Protein AF-A0A4R2IQY4-F1 (afdb_monomer_lite)

InterPro domains:
  IPR032716 Biotin-dependent acetyl-/propionyl-coenzyme A carboxylase epsilon subunit [PF13822] (5-61)

Organism: NCBI:txid2512217

Sequence (67 aa):
MTDILKVVKGDPTPEELAALVTVVAARSAAAVPAAGPERASNWATYWRNAGQPLRPGPGQWRASAHP

Foldseek 3Di:
DDDPDDDPDDDDDPVRVVVVVVVVVVVVPDDDPPDDPQDQACCSVVVVCVPPDDDDDPCNVVSNPGD

Radius of gyration: 18.37 Å; chains: 1; bounding box: 40×29×43 Å

pLDDT: mean 84.28, std 10.78, range [50.78, 98.38]

Structure (mmCIF, N/CA/C/O backbone):
data_AF-A0A4R2IQY4-F1
#
_entry.id   AF-A0A4R2IQY4-F1
#
loop_
_atom_site.group_PDB
_atom_site.id
_atom_site.type_symbol
_atom_site.label_atom_id
_atom_site.label_alt_id
_atom_site.label_comp_id
_atom_site.label_asym_id
_atom_site.label_entity_id
_atom_site.label_seq_id
_atom_site.pdbx_PDB_ins_code
_atom_site.Cartn_x
_atom_site.Cartn_y
_atom_site.Cartn_z
_atom_site.occupancy
_atom_site.B_iso_or_equiv
_atom_site.auth_seq_id
_atom_site.auth_comp_id
_atom_site.auth_asym_id
_atom_site.auth_atom_id
_atom_site.pdbx_PDB_model_num
ATOM 1 N N . MET A 1 1 ? -17.308 5.064 -5.909 1.00 50.78 1 MET A N 1
ATOM 2 C CA . MET A 1 1 ? -16.771 5.600 -4.645 1.00 50.78 1 MET A CA 1
ATOM 3 C C . MET A 1 1 ? -15.601 4.705 -4.290 1.00 50.78 1 MET A C 1
ATOM 5 O O . MET A 1 1 ? -15.811 3.510 -4.149 1.00 50.78 1 MET A O 1
ATOM 9 N N . THR A 1 2 ? -14.375 5.212 -4.374 1.00 66.75 2 THR A N 1
ATOM 10 C CA . THR A 1 2 ? -13.174 4.377 -4.230 1.00 66.75 2 THR A CA 1
ATOM 11 C C . THR A 1 2 ? -12.867 4.241 -2.746 1.00 66.75 2 THR A C 1
ATOM 13 O O . THR A 1 2 ? -12.459 5.218 -2.125 1.00 66.75 2 THR A O 1
ATOM 16 N N . ASP A 1 3 ? -13.100 3.062 -2.173 1.00 78.44 3 ASP A N 1
ATOM 17 C CA . ASP A 1 3 ? -12.689 2.787 -0.796 1.00 78.44 3 ASP A CA 1
ATOM 18 C C . ASP A 1 3 ? -11.160 2.732 -0.721 1.00 78.44 3 ASP A C 1
ATOM 20 O O . ASP A 1 3 ? -10.509 2.025 -1.492 1.00 78.44 3 ASP A O 1
ATOM 24 N N . ILE A 1 4 ? -10.583 3.506 0.200 1.00 81.38 4 ILE A N 1
ATOM 25 C CA . ILE A 1 4 ? -9.128 3.699 0.318 1.00 81.38 4 ILE A CA 1
ATOM 26 C C . ILE A 1 4 ? -8.474 2.528 1.076 1.00 81.38 4 ILE A C 1
ATOM 28 O O . ILE A 1 4 ? -7.296 2.237 0.877 1.00 81.38 4 ILE A O 1
ATOM 32 N N . LEU A 1 5 ? -9.230 1.825 1.930 1.00 88.06 5 LEU A N 1
ATOM 33 C CA . LEU A 1 5 ? -8.755 0.671 2.694 1.00 88.06 5 LEU A CA 1
ATOM 34 C C . LEU A 1 5 ? -9.936 -0.208 3.136 1.00 88.06 5 LEU A C 1
ATOM 36 O O . LEU A 1 5 ? -10.974 0.310 3.540 1.00 88.06 5 LEU A O 1
ATOM 40 N N . LYS A 1 6 ? -9.779 -1.537 3.084 1.00 93.44 6 LYS A N 1
ATOM 41 C CA . LYS A 1 6 ? -10.804 -2.505 3.505 1.00 93.44 6 LYS A CA 1
ATOM 42 C C . LYS A 1 6 ? -10.173 -3.690 4.233 1.00 93.44 6 LYS A C 1
ATOM 44 O O . LYS A 1 6 ? -9.243 -4.306 3.717 1.00 93.44 6 LYS A O 1
ATOM 49 N N . VAL A 1 7 ? -10.729 -4.055 5.389 1.00 94.31 7 VAL A N 1
ATOM 50 C CA . VAL A 1 7 ? -10.398 -5.312 6.076 1.00 94.31 7 VAL A CA 1
ATOM 51 C C . VAL A 1 7 ? -11.129 -6.452 5.366 1.00 94.31 7 VAL A C 1
ATOM 53 O O . VAL A 1 7 ? -12.356 -6.497 5.339 1.00 94.31 7 VAL A O 1
ATOM 56 N N . VAL A 1 8 ? -10.377 -7.350 4.728 1.00 97.12 8 VAL A N 1
ATOM 57 C CA . VAL A 1 8 ? -10.938 -8.496 3.983 1.00 97.12 8 VAL A CA 1
ATOM 58 C C . VAL A 1 8 ? -11.008 -9.757 4.853 1.00 97.12 8 VAL A C 1
ATOM 60 O O . VAL A 1 8 ? -11.818 -10.643 4.594 1.00 97.12 8 VAL A O 1
ATOM 63 N N . LYS A 1 9 ? -10.166 -9.848 5.889 1.00 95.69 9 LYS A N 1
ATOM 64 C CA . LYS A 1 9 ? -10.086 -10.985 6.812 1.00 95.69 9 LYS A CA 1
ATOM 65 C C . LYS A 1 9 ? -9.571 -10.523 8.180 1.00 95.69 9 LYS A C 1
ATOM 67 O O . LYS A 1 9 ? -8.672 -9.689 8.225 1.00 95.69 9 LYS A O 1
ATOM 72 N N . GLY A 1 10 ? -10.080 -11.140 9.250 1.00 96.31 10 GLY A N 1
ATOM 73 C CA . GLY A 1 10 ? -9.748 -10.813 10.642 1.00 96.31 10 GLY A CA 1
ATOM 74 C C . GLY A 1 10 ? -10.740 -9.830 11.265 1.00 96.31 10 GLY A C 1
ATOM 75 O O . GLY A 1 10 ? -11.536 -9.230 10.547 1.00 96.31 10 GLY A O 1
ATOM 76 N N . ASP A 1 11 ? -10.680 -9.695 12.587 1.00 96.75 11 ASP A N 1
ATOM 77 C CA . ASP A 1 11 ? -11.491 -8.759 13.375 1.00 96.75 11 ASP A CA 1
ATOM 78 C C . ASP A 1 11 ? -10.549 -7.925 14.258 1.00 96.75 11 ASP A C 1
ATOM 80 O O . ASP A 1 11 ? -10.300 -8.295 15.407 1.00 96.75 11 ASP A O 1
ATOM 84 N N . PRO A 1 12 ? -9.879 -6.904 13.684 1.00 96.81 12 PRO A N 1
ATOM 85 C CA . PRO A 1 12 ? -8.925 -6.098 14.430 1.00 96.81 12 PRO A CA 1
ATOM 86 C C . PRO A 1 12 ? -9.648 -5.281 15.494 1.00 96.81 12 PRO A C 1
ATOM 88 O O . PRO A 1 12 ? -10.743 -4.760 15.254 1.00 96.81 12 PRO A O 1
ATOM 91 N N . THR A 1 13 ? -9.004 -5.093 16.641 1.00 98.38 13 THR A N 1
ATOM 92 C CA . THR A 1 13 ? -9.543 -4.164 17.636 1.00 98.38 13 THR A CA 1
ATOM 93 C C . THR A 1 13 ? -9.524 -2.727 17.088 1.00 98.38 13 THR A C 1
ATOM 95 O O . THR A 1 13 ? -8.769 -2.416 16.152 1.00 98.38 13 THR A O 1
ATOM 98 N N . PRO A 1 14 ? -10.330 -1.806 17.649 1.00 97.56 14 PRO A N 1
ATOM 99 C CA . PRO A 1 14 ? -10.307 -0.399 17.246 1.00 97.56 14 PRO A CA 1
ATOM 100 C C . PRO A 1 14 ? -8.905 0.224 17.311 1.00 97.56 14 PRO A C 1
ATOM 102 O O . PRO A 1 14 ? -8.537 1.023 16.448 1.00 97.56 14 PRO A O 1
ATOM 105 N N . GLU A 1 15 ? -8.106 -0.171 18.301 1.00 98.12 15 GLU A N 1
ATOM 106 C CA . GLU A 1 15 ? -6.740 0.309 18.510 1.00 98.12 15 GLU A CA 1
ATOM 107 C C . GLU A 1 15 ? -5.793 -0.195 17.415 1.00 98.12 15 GLU A C 1
ATOM 109 O O . GLU A 1 15 ? -4.987 0.572 16.884 1.00 98.12 15 GLU A O 1
ATOM 114 N N . GLU A 1 16 ? -5.910 -1.466 17.030 1.00 98.06 16 GLU A N 1
ATOM 115 C CA . GLU A 1 16 ? -5.117 -2.057 15.950 1.00 98.06 16 GLU A CA 1
ATOM 116 C C . GLU A 1 16 ? -5.449 -1.416 14.599 1.00 98.06 16 GLU A C 1
ATOM 118 O O . GLU A 1 16 ? -4.549 -1.079 13.821 1.00 98.06 16 GLU A O 1
ATOM 123 N N . LEU A 1 17 ? -6.737 -1.182 14.331 1.00 96.94 17 LEU A N 1
ATOM 124 C CA . LEU A 1 17 ? -7.167 -0.498 13.116 1.00 96.94 17 LEU A CA 1
ATOM 125 C C . LEU A 1 17 ? -6.647 0.947 13.078 1.00 96.94 17 LEU A C 1
ATOM 127 O O . LEU A 1 17 ? -6.131 1.386 12.046 1.00 96.94 17 LEU A O 1
ATOM 131 N N . ALA A 1 18 ? -6.717 1.671 14.199 1.00 96.69 18 ALA A N 1
ATOM 132 C CA . ALA A 1 18 ? -6.173 3.023 14.313 1.00 96.69 18 ALA A CA 1
ATOM 133 C C . ALA A 1 18 ? -4.655 3.053 14.071 1.00 96.69 18 ALA A C 1
ATOM 135 O O . ALA A 1 18 ? -4.161 3.926 13.348 1.00 96.69 18 ALA A O 1
ATOM 136 N N . ALA A 1 19 ? -3.916 2.080 14.612 1.00 97.50 19 ALA A N 1
ATOM 137 C CA . ALA A 1 19 ? -2.480 1.954 14.385 1.00 97.50 19 ALA A CA 1
ATOM 138 C C . ALA A 1 19 ? -2.161 1.737 12.895 1.00 97.50 19 ALA A C 1
ATOM 140 O O . ALA A 1 19 ? -1.308 2.433 12.337 1.00 97.50 19 ALA A O 1
ATOM 141 N N . LEU A 1 20 ? -2.885 0.837 12.221 1.00 95.19 20 LEU A N 1
ATOM 142 C CA . LEU A 1 20 ? -2.706 0.575 10.789 1.00 95.19 20 LEU A CA 1
ATOM 143 C C . LEU A 1 20 ? -2.985 1.814 9.932 1.00 95.19 20 LEU A C 1
ATOM 145 O O . LEU A 1 20 ? -2.170 2.163 9.073 1.00 95.19 20 LEU A O 1
ATOM 149 N N . VAL A 1 21 ? -4.100 2.504 10.182 1.00 95.19 21 VAL A N 1
ATOM 150 C CA . VAL A 1 21 ? -4.454 3.738 9.461 1.00 95.19 21 VAL A CA 1
ATOM 151 C C . VAL A 1 21 ? -3.380 4.807 9.664 1.00 95.19 21 VAL A C 1
ATOM 153 O O . VAL A 1 21 ? -2.956 5.440 8.697 1.00 95.19 21 VAL A O 1
ATOM 156 N N . THR A 1 22 ? -2.880 4.960 10.892 1.00 96.75 22 THR A N 1
ATOM 157 C CA . THR A 1 22 ? -1.828 5.932 11.221 1.00 96.75 22 THR A CA 1
ATOM 158 C C . THR A 1 22 ? -0.543 5.657 10.440 1.00 96.75 22 THR A C 1
ATOM 160 O O . THR A 1 22 ? 0.0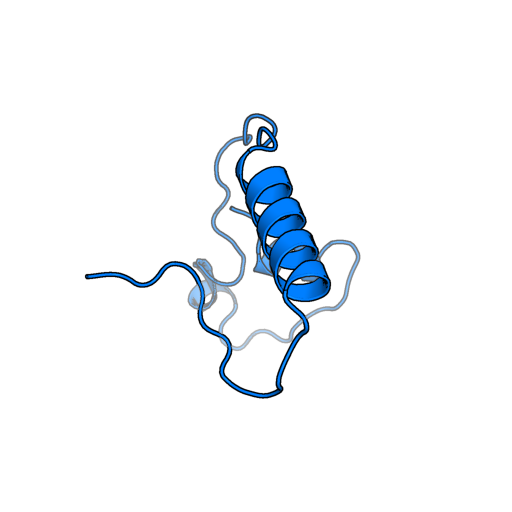26 6.573 9.846 1.00 96.75 22 THR A O 1
ATOM 163 N N . VAL A 1 23 ? -0.105 4.397 10.368 1.00 95.81 23 VAL A N 1
ATOM 164 C CA . VAL A 1 23 ? 1.099 4.006 9.615 1.00 95.81 23 VAL A CA 1
ATOM 165 C C . VAL A 1 23 ? 0.930 4.257 8.114 1.00 95.81 23 VAL A C 1
ATOM 167 O O . VAL A 1 23 ? 1.832 4.801 7.471 1.00 95.81 23 VAL A O 1
ATOM 170 N N . VAL A 1 24 ? -0.222 3.893 7.542 1.00 93.44 24 VAL A N 1
ATOM 171 C CA . VAL A 1 24 ? -0.506 4.100 6.110 1.00 93.44 24 VAL A CA 1
ATOM 172 C C . VAL A 1 24 ? -0.553 5.591 5.766 1.00 93.44 24 VAL A C 1
ATOM 174 O O . VAL A 1 24 ? 0.036 6.006 4.762 1.00 93.44 24 VAL A O 1
ATOM 177 N N . ALA A 1 25 ? -1.190 6.405 6.611 1.00 92.88 25 ALA A N 1
ATOM 178 C CA . ALA A 1 25 ? -1.245 7.854 6.444 1.00 92.88 25 ALA A CA 1
ATOM 179 C C . ALA A 1 25 ? 0.152 8.484 6.552 1.00 92.88 25 ALA A C 1
ATOM 181 O O . ALA A 1 25 ? 0.548 9.242 5.667 1.00 92.88 25 ALA A O 1
ATOM 182 N N . ALA A 1 26 ? 0.937 8.111 7.569 1.00 94.31 26 ALA A N 1
ATOM 183 C CA . ALA A 1 26 ? 2.301 8.605 7.754 1.00 94.31 26 ALA A CA 1
ATOM 184 C C . ALA A 1 26 ? 3.208 8.260 6.562 1.00 94.31 26 ALA A C 1
ATOM 186 O O . ALA A 1 26 ? 3.959 9.110 6.086 1.00 94.31 26 ALA A O 1
ATOM 187 N N . ARG A 1 27 ? 3.100 7.037 6.026 1.00 89.19 27 ARG A N 1
ATOM 188 C CA . ARG A 1 27 ? 3.846 6.630 4.827 1.00 89.19 27 ARG A CA 1
ATOM 189 C C . ARG A 1 27 ? 3.427 7.418 3.586 1.00 89.19 27 ARG A C 1
ATOM 191 O O . ARG A 1 27 ? 4.285 7.744 2.776 1.00 89.19 27 ARG A O 1
ATOM 198 N N . SER A 1 28 ? 2.137 7.706 3.433 1.00 87.31 28 SER A N 1
ATOM 199 C CA . SER A 1 28 ? 1.612 8.473 2.293 1.00 87.31 28 SER A CA 1
ATOM 200 C C . SER A 1 28 ? 1.998 9.953 2.358 1.00 87.31 28 SER A C 1
ATOM 202 O O . SER A 1 28 ? 2.199 10.579 1.323 1.00 87.31 28 SER A O 1
ATOM 204 N N . ALA A 1 29 ? 2.113 10.504 3.569 1.00 87.19 29 ALA A N 1
ATOM 205 C CA . ALA A 1 29 ? 2.528 11.885 3.806 1.00 87.19 29 ALA A CA 1
ATOM 206 C C . ALA A 1 29 ? 4.050 12.089 3.715 1.00 87.19 29 ALA A C 1
ATOM 208 O O . ALA A 1 29 ? 4.511 13.225 3.598 1.00 87.19 29 ALA A O 1
ATOM 209 N N . ALA A 1 30 ? 4.841 11.014 3.786 1.00 84.94 30 ALA A N 1
ATOM 210 C CA . ALA A 1 30 ? 6.288 11.102 3.672 1.00 84.94 30 ALA A CA 1
ATOM 211 C C . ALA A 1 30 ? 6.678 11.631 2.283 1.00 84.94 30 ALA A C 1
ATOM 213 O O . ALA A 1 30 ? 6.337 11.041 1.258 1.00 84.94 30 ALA A O 1
ATOM 214 N N . ALA A 1 31 ? 7.411 12.748 2.259 1.00 69.25 31 ALA A N 1
ATOM 215 C CA . ALA A 1 31 ? 7.897 13.347 1.025 1.00 69.25 31 ALA A CA 1
ATOM 216 C C . ALA A 1 31 ? 8.783 12.346 0.274 1.00 69.25 31 ALA A C 1
ATOM 218 O O . ALA A 1 31 ? 9.809 11.888 0.784 1.00 69.25 31 ALA A O 1
ATOM 219 N N . VAL A 1 32 ? 8.385 12.013 -0.952 1.00 68.94 32 VAL A N 1
ATOM 220 C CA . VAL A 1 32 ? 9.236 11.248 -1.859 1.00 68.94 32 VAL A CA 1
ATOM 221 C C . VAL A 1 32 ? 10.404 12.166 -2.237 1.00 68.94 32 VAL A C 1
ATOM 223 O O . VAL A 1 32 ? 10.151 13.291 -2.679 1.00 68.94 32 VAL A O 1
ATOM 226 N N . PRO A 1 33 ? 11.672 11.754 -2.040 1.00 71.12 33 PRO A N 1
ATOM 227 C CA . PRO A 1 33 ? 12.805 12.547 -2.504 1.00 71.12 33 PRO A CA 1
ATOM 228 C C . PRO A 1 33 ? 12.622 12.847 -3.991 1.00 71.12 33 PRO A C 1
ATOM 230 O O . PRO A 1 33 ? 12.168 11.974 -4.731 1.00 71.12 33 PRO A O 1
ATOM 233 N N . ALA A 1 34 ? 12.947 14.077 -4.408 1.00 65.62 34 ALA A N 1
ATOM 234 C CA . ALA A 1 34 ? 12.794 14.512 -5.791 1.00 65.62 34 ALA A CA 1
ATOM 235 C C . ALA A 1 34 ? 13.372 13.445 -6.726 1.00 65.62 34 ALA A C 1
ATOM 237 O O . ALA A 1 34 ? 14.568 13.138 -6.674 1.00 65.62 34 ALA A O 1
ATOM 238 N N . ALA A 1 35 ? 12.496 12.827 -7.517 1.00 63.34 35 ALA A N 1
ATOM 239 C CA . ALA A 1 35 ? 12.908 11.797 -8.443 1.00 63.34 35 ALA A CA 1
ATOM 240 C C . ALA A 1 35 ? 13.867 12.437 -9.454 1.00 63.34 35 ALA A C 1
ATOM 242 O O . ALA A 1 35 ? 13.567 13.478 -10.041 1.00 63.34 35 ALA A O 1
ATOM 243 N N . GLY A 1 36 ? 15.035 11.818 -9.649 1.00 67.88 36 GLY A N 1
ATOM 244 C CA . GLY A 1 36 ? 15.823 12.061 -10.855 1.00 67.88 36 GLY A CA 1
ATOM 245 C C . GLY A 1 36 ? 14.998 11.716 -12.105 1.00 67.88 36 GLY A C 1
ATOM 246 O O . GLY A 1 36 ? 13.879 11.221 -11.971 1.00 67.88 36 GLY A O 1
ATOM 247 N N . PRO A 1 37 ? 15.521 11.951 -13.320 1.00 72.00 37 PRO A N 1
ATOM 248 C CA . PRO A 1 37 ? 14.798 11.618 -14.546 1.00 72.00 37 PRO A CA 1
ATOM 249 C C . PRO A 1 37 ? 14.233 10.194 -14.477 1.00 72.00 37 PRO A C 1
ATOM 251 O O . PRO A 1 37 ? 14.984 9.246 -14.229 1.00 72.00 37 PRO A O 1
ATOM 254 N N . GLU A 1 38 ? 12.913 10.093 -14.653 1.00 68.44 38 GLU A N 1
ATOM 255 C CA . GLU A 1 38 ? 12.145 8.850 -14.583 1.00 68.44 38 GLU A CA 1
ATOM 256 C C . GLU A 1 38 ? 12.702 7.889 -15.633 1.00 68.44 38 GLU A C 1
ATOM 258 O O . GLU A 1 38 ? 12.707 8.170 -16.840 1.00 68.44 38 GLU A O 1
ATOM 263 N N . ARG A 1 39 ? 13.301 6.797 -15.165 1.00 71.12 39 ARG A N 1
ATOM 264 C CA . ARG A 1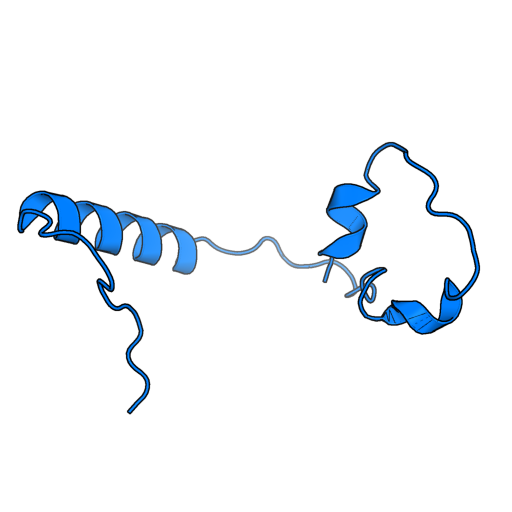 39 ? 13.983 5.838 -16.021 1.00 71.12 39 ARG A CA 1
ATOM 265 C C . ARG A 1 39 ? 13.093 4.614 -16.048 1.00 71.12 39 ARG A C 1
ATOM 267 O O . ARG A 1 39 ? 13.171 3.801 -15.135 1.00 71.12 39 ARG A O 1
ATOM 274 N N . ALA A 1 40 ? 12.319 4.489 -17.129 1.00 75.25 40 ALA A N 1
ATOM 275 C CA . ALA A 1 40 ? 11.345 3.419 -17.309 1.00 75.25 40 ALA A CA 1
ATOM 276 C C . ALA A 1 40 ? 11.864 2.087 -16.758 1.00 75.25 40 ALA A C 1
ATOM 278 O O . ALA A 1 40 ? 12.898 1.578 -17.209 1.00 75.25 40 ALA A O 1
ATOM 279 N N . SER A 1 41 ? 11.144 1.553 -15.771 1.00 81.50 41 SER A N 1
ATOM 280 C CA . SER A 1 41 ? 11.51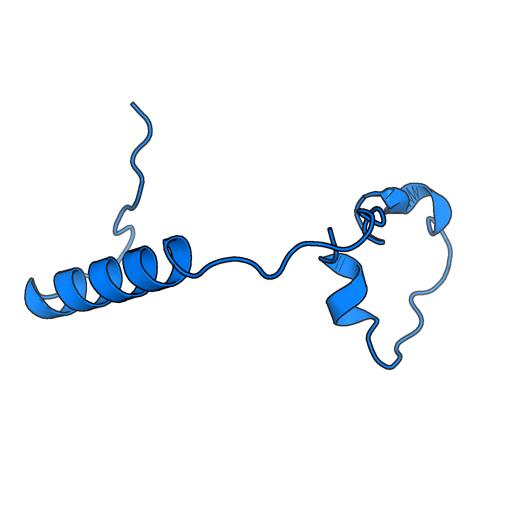5 0.317 -15.091 1.00 81.50 41 SER A CA 1
ATOM 281 C C . SER A 1 41 ? 11.788 -0.823 -16.079 1.00 81.50 41 SER A C 1
ATOM 283 O O . SER A 1 41 ? 11.267 -0.864 -17.203 1.00 81.50 41 SER A O 1
ATOM 285 N N . ASN A 1 42 ? 12.558 -1.822 -15.643 1.00 80.62 42 ASN A N 1
ATOM 286 C CA . ASN A 1 42 ? 12.764 -3.027 -16.452 1.00 80.62 42 ASN A CA 1
ATOM 287 C C . ASN A 1 42 ? 11.437 -3.744 -16.765 1.00 80.62 42 ASN A C 1
ATOM 289 O O . ASN A 1 42 ? 11.338 -4.439 -17.773 1.00 80.62 42 ASN A O 1
ATOM 293 N N . TRP A 1 43 ? 10.414 -3.557 -15.924 1.00 80.19 43 TRP A N 1
ATOM 294 C CA . TRP A 1 43 ? 9.065 -4.055 -16.176 1.00 80.19 43 TRP A CA 1
ATOM 295 C C . TRP A 1 43 ? 8.338 -3.224 -17.239 1.00 80.19 43 TRP A C 1
ATOM 297 O O . TRP A 1 43 ? 7.763 -3.778 -18.176 1.00 80.19 43 TRP A O 1
ATOM 307 N N . ALA A 1 44 ? 8.429 -1.895 -17.155 1.00 84.38 44 ALA A N 1
ATOM 308 C CA . ALA A 1 44 ? 7.855 -0.978 -18.139 1.00 84.38 44 ALA A CA 1
ATOM 309 C C . ALA A 1 44 ? 8.491 -1.127 -19.530 1.00 84.38 44 ALA A C 1
ATOM 311 O O . ALA A 1 44 ? 7.898 -0.713 -20.517 1.00 84.38 44 ALA A O 1
ATOM 312 N N . THR A 1 45 ? 9.678 -1.734 -19.620 1.00 84.94 45 THR A N 1
ATOM 313 C CA . THR A 1 45 ? 10.396 -2.020 -20.870 1.00 84.94 45 THR A CA 1
ATOM 314 C C . THR A 1 45 ? 10.634 -3.515 -21.102 1.00 84.94 45 THR A C 1
ATOM 316 O O . THR A 1 45 ? 11.579 -3.884 -21.805 1.00 84.94 45 THR A O 1
ATOM 319 N N . TYR A 1 46 ? 9.771 -4.389 -20.561 1.00 83.31 46 TYR A N 1
ATOM 320 C CA . TYR A 1 46 ? 9.968 -5.847 -20.597 1.00 83.31 46 TYR A CA 1
ATOM 321 C C . TYR A 1 46 ? 10.243 -6.393 -22.008 1.00 83.31 46 TYR A C 1
ATOM 323 O O . TYR A 1 46 ? 11.027 -7.329 -22.163 1.00 83.31 46 TYR A O 1
ATOM 331 N N . TRP A 1 47 ? 9.646 -5.786 -23.043 1.00 87.88 47 TRP A N 1
ATOM 332 C CA . TRP A 1 47 ? 9.798 -6.207 -24.438 1.00 87.88 47 TRP A CA 1
ATOM 333 C C . TRP A 1 47 ? 11.252 -6.166 -24.920 1.00 87.88 47 TRP A C 1
ATOM 335 O O . TRP A 1 47 ? 11.624 -6.960 -25.777 1.00 87.88 47 TRP A O 1
ATOM 345 N N . ARG A 1 48 ? 12.096 -5.288 -24.358 1.00 84.25 48 ARG A N 1
ATOM 346 C CA . ARG A 1 48 ? 13.528 -5.199 -24.703 1.00 84.25 48 ARG A CA 1
ATOM 347 C C . ARG A 1 48 ? 14.322 -6.403 -24.199 1.00 84.25 48 ARG A C 1
ATOM 349 O O . ARG A 1 48 ? 15.367 -6.720 -24.753 1.00 84.25 48 ARG A O 1
ATOM 356 N N . ASN A 1 49 ? 13.809 -7.059 -23.161 1.00 81.88 49 ASN A N 1
ATOM 357 C CA . ASN A 1 49 ? 14.435 -8.195 -22.492 1.00 81.88 49 ASN A CA 1
ATOM 358 C C . ASN A 1 49 ? 13.682 -9.507 -22.766 1.00 81.88 49 ASN A C 1
ATOM 360 O O . ASN A 1 49 ? 14.022 -10.545 -22.198 1.00 81.88 49 ASN A O 1
ATOM 364 N N . ALA A 1 50 ? 12.658 -9.480 -23.625 1.00 86.19 50 ALA A N 1
ATOM 365 C CA . ALA A 1 50 ? 11.895 -10.664 -23.985 1.00 86.19 50 ALA A CA 1
ATOM 366 C C . ALA A 1 50 ? 12.819 -11.702 -24.644 1.00 86.19 50 ALA A C 1
ATOM 368 O O . ALA A 1 50 ? 13.506 -11.416 -25.622 1.00 86.19 50 ALA A O 1
ATOM 369 N N . GLY A 1 51 ? 12.861 -12.909 -24.076 1.00 86.44 51 GLY A N 1
ATOM 370 C CA . GLY A 1 51 ? 13.714 -14.002 -24.555 1.00 86.44 51 GLY A CA 1
ATOM 371 C C . GLY A 1 51 ? 15.165 -13.961 -24.064 1.00 86.44 51 GLY A C 1
ATOM 372 O O . GLY A 1 51 ? 15.915 -14.894 -24.345 1.00 86.44 51 GLY A O 1
ATOM 373 N N . GLN A 1 52 ? 15.570 -12.938 -23.304 1.00 86.25 52 GLN A N 1
ATOM 374 C CA . GLN A 1 52 ? 16.868 -12.928 -22.629 1.00 86.25 52 GLN A CA 1
ATOM 375 C C . GLN A 1 52 ? 16.767 -13.572 -21.236 1.00 86.25 52 GLN A C 1
ATOM 377 O O . GLN A 1 52 ? 15.808 -13.311 -20.506 1.00 86.25 52 GLN A O 1
ATOM 382 N N . PRO A 1 53 ? 17.754 -14.386 -20.819 1.00 84.81 53 PRO A N 1
ATOM 383 C CA . PRO A 1 53 ? 17.808 -14.908 -19.458 1.00 84.81 53 PRO A CA 1
ATOM 384 C C . PRO A 1 53 ? 17.918 -13.784 -18.421 1.00 84.81 53 PRO A C 1
ATOM 386 O O . PRO A 1 53 ? 18.730 -12.866 -18.571 1.00 84.81 53 PRO A O 1
ATOM 389 N N . LEU A 1 54 ? 17.158 -13.890 -17.328 1.00 81.19 54 LEU A N 1
ATOM 390 C CA . LEU A 1 54 ? 17.292 -12.987 -16.185 1.00 81.19 54 LEU A CA 1
ATOM 391 C C . LEU A 1 54 ? 18.657 -13.199 -15.523 1.00 81.19 54 LEU A C 1
ATOM 393 O O . LEU A 1 54 ? 18.984 -14.305 -15.092 1.00 81.19 54 LEU A O 1
ATOM 397 N N . ARG A 1 55 ? 19.457 -12.133 -15.428 1.00 83.12 55 ARG A N 1
ATOM 398 C CA . ARG A 1 55 ? 20.761 -12.168 -14.759 1.00 83.12 55 ARG A CA 1
ATOM 399 C C . ARG A 1 55 ? 20.637 -11.587 -13.348 1.00 83.12 55 ARG A C 1
ATOM 401 O O . ARG A 1 55 ? 20.350 -10.395 -13.227 1.00 83.12 55 ARG A O 1
ATOM 408 N N . PRO A 1 56 ? 20.848 -12.380 -12.284 1.00 84.88 56 PRO A N 1
ATOM 409 C CA . PRO A 1 56 ? 20.882 -11.847 -10.929 1.00 84.88 56 PRO A CA 1
ATOM 410 C C . PRO A 1 56 ? 22.092 -10.921 -10.756 1.00 84.88 56 PRO A C 1
ATOM 412 O O . PRO A 1 56 ? 23.151 -11.135 -11.345 1.00 84.88 56 PRO A O 1
ATOM 415 N N . GLY A 1 57 ? 21.938 -9.882 -9.940 1.00 87.00 57 GLY A N 1
ATOM 416 C CA . GLY A 1 57 ? 23.012 -8.938 -9.659 1.00 87.00 57 GLY A CA 1
ATOM 417 C C . GLY A 1 57 ? 22.577 -7.810 -8.725 1.00 87.00 57 GLY A C 1
ATOM 418 O O . GLY A 1 57 ? 21.375 -7.633 -8.486 1.00 87.00 57 GLY A O 1
ATOM 419 N N . PRO A 1 58 ? 23.535 -7.035 -8.188 1.00 88.06 58 PRO A N 1
ATOM 420 C CA . PRO A 1 58 ? 23.239 -5.899 -7.325 1.00 88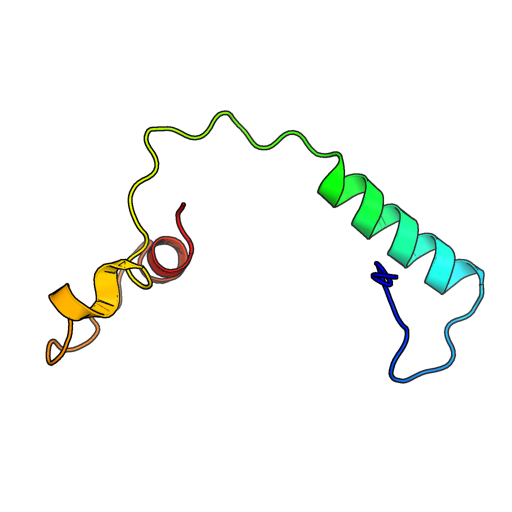.06 58 PRO A CA 1
ATOM 421 C C . PRO A 1 58 ? 22.246 -4.939 -7.989 1.00 88.06 58 PRO A C 1
ATOM 423 O O . PRO A 1 58 ? 22.400 -4.568 -9.148 1.00 88.06 58 PRO A O 1
ATOM 426 N N . GLY A 1 59 ? 21.198 -4.558 -7.259 1.00 84.44 59 GLY A N 1
ATOM 427 C CA . GLY A 1 59 ? 20.195 -3.602 -7.740 1.00 84.44 59 GLY A CA 1
ATOM 428 C C . GLY A 1 59 ? 19.153 -4.153 -8.722 1.00 84.44 59 GLY A C 1
ATOM 429 O O . GLY A 1 59 ? 18.182 -3.448 -8.982 1.00 84.44 59 GLY A O 1
ATOM 430 N N . GLN A 1 60 ? 19.264 -5.399 -9.201 1.00 85.19 60 GLN A N 1
ATOM 431 C CA . GLN A 1 60 ? 18.329 -5.938 -10.206 1.00 85.19 60 GLN A CA 1
ATOM 432 C C . GLN A 1 60 ? 16.888 -6.054 -9.698 1.00 85.19 60 GLN A C 1
ATOM 434 O O . GLN A 1 60 ? 15.950 -5.763 -10.431 1.00 85.19 60 GLN A O 1
ATOM 439 N N . TRP A 1 61 ? 16.699 -6.385 -8.418 1.00 82.25 61 TRP A N 1
ATOM 440 C CA . TRP A 1 61 ? 15.366 -6.370 -7.811 1.00 82.25 61 TRP A CA 1
ATOM 441 C C . TRP A 1 61 ? 14.791 -4.946 -7.736 1.00 82.25 61 TRP A C 1
ATOM 443 O O . TRP A 1 61 ? 13.632 -4.721 -8.078 1.00 82.25 61 TRP A O 1
ATOM 453 N N . ARG A 1 62 ? 15.609 -3.954 -7.360 1.00 83.12 62 ARG A N 1
ATOM 454 C CA . ARG A 1 62 ? 15.170 -2.549 -7.300 1.00 83.12 62 ARG A CA 1
ATOM 455 C C . ARG A 1 62 ? 14.831 -1.996 -8.687 1.00 83.12 62 ARG A C 1
ATOM 457 O O . ARG A 1 62 ? 13.886 -1.227 -8.809 1.00 83.12 62 ARG A O 1
ATOM 464 N N . ALA A 1 63 ? 15.553 -2.411 -9.728 1.00 81.50 63 ALA A N 1
ATOM 465 C CA . ALA A 1 63 ? 15.335 -1.967 -11.105 1.00 81.50 63 ALA A CA 1
ATOM 466 C C . ALA A 1 63 ? 13.977 -2.400 -11.697 1.00 81.50 63 ALA A C 1
ATOM 468 O O . ALA A 1 63 ? 13.472 -1.748 -12.611 1.00 81.50 63 ALA A O 1
ATOM 469 N N . SER A 1 64 ? 13.352 -3.457 -11.166 1.00 80.00 64 SER A N 1
ATOM 470 C CA . SER A 1 64 ? 12.004 -3.879 -11.578 1.00 80.00 64 SER A CA 1
ATOM 471 C C . SER A 1 64 ? 10.910 -2.878 -11.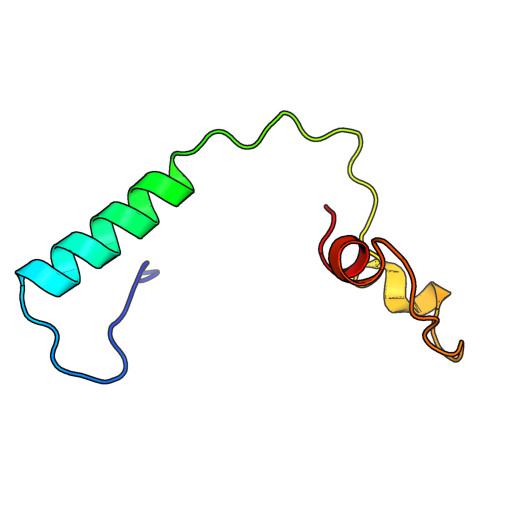197 1.00 80.00 64 SER A C 1
ATOM 473 O O .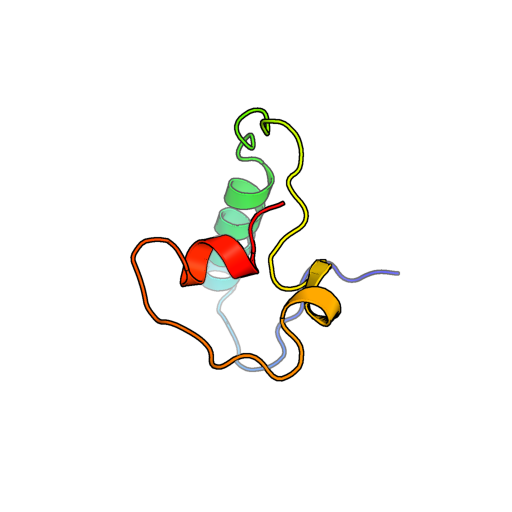 SER A 1 64 ? 9.864 -2.852 -11.839 1.00 80.00 64 SER A O 1
ATOM 475 N N . ALA A 1 65 ? 11.145 -2.068 -10.163 1.00 78.50 65 ALA A N 1
ATOM 476 C CA . ALA A 1 65 ? 10.167 -1.140 -9.592 1.00 78.50 65 ALA A CA 1
ATOM 477 C C . ALA A 1 65 ? 10.668 0.315 -9.554 1.00 78.50 65 ALA A C 1
ATOM 479 O O . ALA A 1 65 ? 10.051 1.155 -8.903 1.00 78.50 65 ALA A O 1
ATOM 480 N N . HIS A 1 66 ? 11.799 0.608 -10.205 1.00 71.31 66 HIS A N 1
ATOM 481 C CA . HIS A 1 66 ? 12.273 1.982 -10.348 1.00 71.31 66 HIS A CA 1
ATOM 482 C C . HIS A 1 66 ? 11.266 2.791 -11.184 1.00 71.31 66 HIS A C 1
ATOM 484 O O . HIS A 1 66 ? 10.777 2.229 -12.161 1.00 71.31 66 HIS A O 1
ATOM 490 N N . PRO A 1 67 ? 10.954 4.049 -10.823 1.00 59.53 67 PRO A N 1
ATOM 491 C CA . PRO A 1 67 ? 10.168 4.940 -11.674 1.00 59.53 67 PRO A CA 1
ATOM 492 C C . PRO A 1 67 ? 10.911 5.200 -12.988 1.00 59.53 67 PRO A C 1
ATOM 494 O O . PRO A 1 67 ? 12.083 5.650 -12.903 1.00 59.53 67 PRO A O 1
#

Secondary structure (DSSP, 8-state):
---S----S----HHHHHHHHHHHHHHHHSPPP---S----TTTTGGGGTTSPP---TTHHHHTS--